Protein 1I3U (pdb70)

CATH classification: 2.60.40.10

Sequence (126 aa):
VQLQESGGGLVQAGDSLKLSCEASGDSIGTYVIGWFRQAPGKERIYLATIGRNLVGPSDFYTRYADSVKGRFAVSRDNAKNTVNLQMNSLKPEDTAVYYCAAKTTTWGGNDPNNWNYWGQGTQVTV

Solvent-accessible surface area: 6490 Å² total; per-residue (Å²): 25,136,12,92,7,58,38,28,30,163,20,139,62,57,68,61,33,118,0,25,0,96,5,52,89,60,62,0,21,69,25,8,0,0,0,0,31,45,29,129,94,76,131,72,78,6,1,0,8,3,5,76,94,98,100,29,141,91,98,50,92,57,82,43,20,131,74,1,118,80,55,6,47,11,56,24,50,59,104,155,38,17,0,20,0,58,0,56,66,1,95,79,111,1,44,5,34,0,20,0,0,0,5,58,51,116,156,27,6,87,67,32,133,42,11,86,105,63,4,153,21,23,90,0,48,47

Secondary structure (DSSP, 8-state):
-EEEEES-EE--TT--EEEEEEEESS-GGGSEEEEEEE-TTS--EEEEEEEEEESSSSPEEEEE-TTTBTTEEEEEEGGGTEEEEEE-S--GGG-EEEEEEEES-SS-TTSGGG--EE---EEEE-

Foldseek 3Di:
DAKAKDFADEDDAQAKTKIKIADDPDFLLQWWKWKWWDDPPGDTFTAKIFASADPDDDGTDMDGDPVQVVQKDWADDRVRRMIMIMGGRDDQVRFTWMKMFTDNDPDDRGDPVRTDYIYPTHTHGD

Nearest PDB structures (foldseek):
  1i3u-assembly1_A  TM=1.008E+00  e=1.070E-24  Lama glama
  1i3v-assembly2_B  TM=9.839E-01  e=3.872E-22  Lama glama
  8sk5-assembly1_B-2  TM=8.995E-01  e=6.780E-16  Lama glama
  6opa-assembly1_K  TM=8.525E-01  e=4.075E-12  Homo sapiens
  5ubz-assembly1_H  TM=8.779E-01  e=3.426E-10  Homo sapiens

B-factor: mean 32.2, std 12.89, range [12.3, 97.52]

Radius of gyration: 13.48 Å; Cα contacts (8 Å, |Δi|>4): 318; chains: 1; bounding box: 34×31×28 Å

Structure (mmCIF, N/CA/C/O backbone):
data_1I3U
#
_entry.id   1I3U
#
_cell.length_a   77.435
_cell.length_b   77.435
_cell.length_c   175.019
_cell.angle_alpha   90.00
_cell.angle_beta   90.00
_cell.angle_gamma   120.00
#
_symmetry.space_group_name_H-M   'H 3 2'
#
loop_
_entity.id
_entity.type
_entity.pdbx_description
1 polymer 'ANTIBODY VHH LAMA DOMAIN'
2 non-polymer 'SULFATE ION'
3 non-polymer '5-(4,6-DIAMINO-[1,3,5]TRIAZIN-2-YLAMINO)-4-HYDROXY-3-(2-SULFO-PHENYLAZO)-NAPHTHALENE-2,7-DISULFONIC ACID'
4 water water
#
loop_
_atom_site.group_PDB
_atom_site.id
_atom_site.type_symbol
_atom_site.label_atom_id
_atom_site.label_alt_id
_atom_site.label_comp_id
_atom_site.label_asym_id
_atom_site.label_entity_id
_atom_site.label_seq_id
_atom_site.pdbx_PDB_ins_code
_atom_site.Cartn_x
_atom_site.Cartn_y
_atom_site.Cartn_z
_atom_site.occupancy
_atom_site.B_iso_or_equiv
_atom_site.auth_seq_id
_atom_site.auth_comp_id
_atom_site.auth_asym_id
_atom_site.auth_atom_id
_atom_site.pdbx_PDB_model_num
ATOM 9 N N . VAL A 1 2 ? 32.763 18.823 33.472 1.00 29.08 2 VAL A N 1
ATOM 10 C CA . VAL A 1 2 ? 32.722 17.386 33.297 1.00 28.73 2 VAL A CA 1
ATOM 11 C C . VAL A 1 2 ? 31.381 16.987 32.698 1.00 28.86 2 VAL A C 1
ATOM 12 O O . VAL A 1 2 ? 30.368 17.655 32.919 1.00 28.42 2 VAL A O 1
ATOM 16 N N . GLN A 1 3 ? 31.381 15.912 31.921 1.00 27.87 3 GLN A N 1
ATOM 17 C CA . GLN A 1 3 ? 30.147 15.419 31.329 1.00 27.45 3 GLN A CA 1
ATOM 18 C C . GLN A 1 3 ? 29.775 14.154 32.085 1.00 25.89 3 GLN A C 1
ATOM 19 O O . GLN A 1 3 ? 30.626 13.299 32.331 1.00 24.51 3 GLN A O 1
ATOM 25 N N . LEU A 1 4 ? 28.507 14.043 32.467 1.00 24.33 4 LEU A N 1
ATOM 26 C CA . LEU A 1 4 ? 28.043 12.887 33.227 1.00 24.19 4 LEU A CA 1
ATOM 27 C C . LEU A 1 4 ? 27.020 12.071 32.444 1.00 24.67 4 LEU A C 1
ATOM 28 O O . LEU A 1 4 ? 26.244 12.618 31.664 1.00 23.84 4 LEU A O 1
ATOM 33 N N . GLN A 1 5 ? 27.030 10.760 32.661 1.00 25.89 5 GLN A N 1
ATOM 34 C CA . GLN A 1 5 ? 26.098 9.866 31.997 1.00 28.63 5 GLN A CA 1
ATOM 35 C C . GLN A 1 5 ? 25.642 8.755 32.936 1.00 28.08 5 GLN A C 1
ATOM 36 O O . GLN A 1 5 ? 26.453 7.981 33.445 1.00 26.07 5 GLN A O 1
ATOM 42 N N . GLU A 1 6 ? 24.335 8.685 33.161 1.00 28.02 6 GLU A N 1
ATOM 43 C CA . GLU A 1 6 ? 23.766 7.670 34.034 1.00 28.48 6 GLU A CA 1
ATOM 44 C C . GLU A 1 6 ? 23.462 6.392 33.253 1.00 29.87 6 GLU A C 1
ATOM 45 O O . GLU A 1 6 ? 23.186 6.431 32.055 1.00 30.26 6 GLU A O 1
ATOM 51 N N . SER A 1 7 ? 23.529 5.259 33.939 1.00 30.23 7 SER A N 1
ATOM 52 C CA . SER A 1 7 ? 23.239 3.974 33.321 1.00 31.24 7 SER A CA 1
ATOM 53 C C . SER A 1 7 ? 22.726 3.036 34.403 1.00 32.09 7 SER A C 1
ATOM 54 O O . SER A 1 7 ? 22.851 3.331 35.593 1.00 31.09 7 SER A O 1
ATOM 57 N N . GLY A 1 8 ? 22.139 1.917 33.992 1.00 32.51 8 GLY A N 1
ATOM 58 C CA . GLY A 1 8 ? 21.635 0.957 34.954 1.00 34.16 8 GLY A CA 1
ATOM 59 C C . GLY A 1 8 ? 20.155 1.078 35.259 1.00 36.00 8 GLY A C 1
ATOM 60 O O . GLY A 1 8 ? 19.638 0.339 36.095 1.00 36.24 8 GLY A O 1
ATOM 61 N N . GLY A 1 9 ? 19.471 2.000 34.590 1.00 36.98 9 GLY A N 1
ATOM 62 C CA . GLY A 1 9 ? 18.049 2.176 34.827 1.00 40.71 9 GLY A CA 1
ATOM 63 C C . GLY A 1 9 ? 17.196 1.217 34.016 1.00 43.40 9 GLY A C 1
ATOM 64 O O . GLY A 1 9 ? 17.701 0.231 33.477 1.00 43.21 9 GLY A O 1
ATOM 65 N N . GLY A 1 10 ? 15.900 1.503 33.927 1.00 45.56 10 GLY A N 1
ATOM 66 C CA . GLY A 1 10 ? 15.005 0.647 33.167 1.00 48.07 10 GLY A CA 1
ATOM 67 C C . GLY A 1 10 ? 13.917 -0.012 33.999 1.00 49.99 10 GLY A C 1
ATOM 68 O O . GLY A 1 10 ? 13.730 0.315 35.173 1.00 49.81 10 GLY A O 1
ATOM 69 N N . LEU A 1 11 ? 13.193 -0.945 33.383 1.00 51.28 11 LEU A N 1
ATOM 70 C CA . LEU A 1 11 ? 12.114 -1.660 34.059 1.00 52.51 11 LEU A CA 1
ATOM 71 C C . LEU A 1 11 ? 12.632 -2.514 35.207 1.00 53.19 11 LEU A C 1
ATOM 72 O O . LEU A 1 11 ? 13.580 -3.283 35.045 1.00 53.42 11 LEU A O 1
ATOM 77 N N . VAL A 1 12 ? 11.999 -2.378 36.367 1.00 53.91 12 VAL A N 1
ATOM 78 C CA . VAL A 1 12 ? 12.387 -3.136 37.549 1.00 54.78 12 VAL A CA 1
ATOM 79 C C . VAL A 1 12 ? 11.146 -3.611 38.304 1.00 55.60 12 VAL A C 1
ATOM 80 O O . VAL A 1 12 ? 10.104 -2.957 38.280 1.00 55.50 12 VAL A O 1
ATOM 84 N N . GLN A 1 13 ? 11.265 -4.757 38.966 1.00 56.65 13 GLN A N 1
ATOM 85 C CA . GLN A 1 13 ? 10.156 -5.323 39.729 1.00 58.10 13 GLN A CA 1
ATOM 86 C C . GLN A 1 13 ? 10.196 -4.836 41.170 1.00 57.50 13 GLN A C 1
ATOM 87 O O . GLN A 1 13 ? 11.251 -4.840 41.806 1.00 58.03 13 GLN A O 1
ATOM 93 N N . ALA A 1 14 ? 9.041 -4.423 41.683 1.00 56.78 14 ALA A N 1
ATOM 94 C CA . ALA A 1 14 ? 8.952 -3.940 43.055 1.00 55.87 14 ALA A CA 1
ATOM 95 C C . ALA A 1 14 ? 9.572 -4.964 43.999 1.00 55.01 14 ALA A C 1
ATOM 96 O O . ALA A 1 14 ? 9.464 -6.170 43.775 1.00 54.83 14 ALA A O 1
ATOM 98 N N . GLY A 1 15 ? 10.229 -4.477 45.047 1.00 53.94 15 GLY A N 1
ATOM 99 C CA . GLY A 1 15 ? 10.857 -5.365 46.005 1.00 52.57 15 GLY A CA 1
ATOM 100 C C . GLY A 1 15 ? 12.311 -5.646 45.680 1.00 51.89 15 GLY A C 1
ATOM 101 O O . GLY A 1 15 ? 13.106 -5.935 46.572 1.00 52.49 15 GLY A O 1
ATOM 102 N N . ASP A 1 16 ? 12.664 -5.565 44.402 1.00 51.12 16 ASP A N 1
ATOM 103 C CA . ASP A 1 16 ? 14.037 -5.816 43.985 1.00 51.11 16 ASP A CA 1
ATOM 104 C C . ASP A 1 16 ? 14.896 -4.557 44.056 1.00 50.19 16 ASP A C 1
ATOM 105 O O . ASP A 1 16 ? 14.385 -3.446 44.218 1.00 49.28 16 ASP A O 1
ATOM 110 N N . SER A 1 17 ? 16.207 -4.744 43.933 1.00 49.28 17 SER A N 1
ATOM 111 C CA . SER A 1 17 ? 17.152 -3.637 43.985 1.00 47.86 17 SER A CA 1
ATOM 112 C C . SER A 1 17 ? 17.720 -3.315 42.604 1.00 47.27 17 SER A C 1
ATOM 113 O O . SER A 1 17 ? 17.710 -4.154 41.702 1.00 47.37 17 SER A O 1
ATOM 116 N N . LEU A 1 18 ? 18.219 -2.093 42.451 1.00 45.34 18 LEU A N 1
ATOM 117 C CA . LEU A 1 18 ? 18.793 -1.646 41.189 1.00 43.23 18 LEU A CA 1
ATOM 118 C C . LEU A 1 18 ? 20.030 -0.784 41.463 1.00 42.15 18 LEU A C 1
ATOM 119 O O . LEU A 1 18 ? 20.020 0.064 42.356 1.00 41.16 18 LEU A O 1
ATOM 124 N N . LYS A 1 19 ? 21.093 -1.010 40.697 1.00 39.59 19 LYS A N 1
ATOM 125 C CA . LYS A 1 19 ? 22.327 -0.250 40.859 1.00 37.34 19 LYS A CA 1
ATOM 126 C C . LYS A 1 19 ? 22.517 0.738 39.713 1.00 35.65 19 LYS A C 1
ATOM 127 O O . LYS A 1 19 ? 22.702 0.339 38.561 1.00 35.32 19 LYS A O 1
ATOM 133 N N . LEU A 1 20 ? 22.467 2.028 40.028 1.00 32.43 20 LEU A N 1
ATOM 134 C CA . LEU A 1 20 ? 22.651 3.058 39.013 1.00 30.01 20 LEU A CA 1
ATOM 135 C C . LEU A 1 20 ? 24.103 3.524 39.011 1.00 28.95 20 LEU A C 1
ATOM 136 O O . LEU A 1 20 ? 24.752 3.568 40.060 1.00 26.43 20 LEU A O 1
ATOM 141 N N . SER A 1 21 ? 24.603 3.870 37.828 1.00 28.65 21 SER A N 1
ATOM 142 C CA . SER A 1 21 ? 25.972 4.342 37.675 1.00 28.39 21 SER A CA 1
ATOM 143 C C . SER A 1 21 ? 26.013 5.694 36.987 1.00 27.37 21 SER A C 1
ATOM 144 O O . SER A 1 21 ? 25.201 5.991 36.108 1.00 27.03 21 SER A O 1
ATOM 147 N N . CYS A 1 22 ? 26.979 6.506 37.396 1.00 25.78 22 CYS A N 1
ATOM 148 C CA . CYS A 1 22 ? 27.175 7.838 36.846 1.00 25.51 22 CYS A CA 1
ATOM 149 C C . CYS A 1 22 ? 28.628 7.910 36.406 1.00 26.05 22 CYS A C 1
ATOM 150 O O . CYS A 1 22 ? 29.527 7.935 37.246 1.00 25.22 22 CYS A O 1
ATOM 153 N N . GLU A 1 23 ? 28.861 7.920 35.097 1.00 26.64 23 GLU A N 1
ATOM 154 C CA . GLU A 1 23 ? 30.225 7.982 34.584 1.00 27.89 23 GLU A CA 1
ATOM 155 C C . GLU A 1 23 ? 30.582 9.380 34.094 1.00 26.06 23 GLU A C 1
ATOM 156 O O . GLU A 1 23 ? 29.800 10.022 33.395 1.00 27.00 23 GLU A O 1
ATOM 162 N N . ALA A 1 24 ? 31.773 9.838 34.461 1.00 25.13 24 ALA A N 1
ATOM 163 C CA . ALA A 1 24 ? 32.245 11.160 34.069 1.00 24.38 24 ALA A CA 1
ATOM 164 C C . ALA A 1 24 ? 33.209 11.091 32.884 1.00 23.49 24 ALA A C 1
ATOM 165 O O . ALA A 1 24 ? 33.901 10.092 32.688 1.00 22.31 24 ALA A O 1
ATOM 167 N N . SER A 1 25 ? 33.237 12.168 32.105 1.00 23.52 25 SER A N 1
ATOM 168 C CA . SER A 1 25 ? 34.106 12.296 30.940 1.00 26.73 25 SER A CA 1
ATOM 169 C C . SER A 1 25 ? 34.631 13.729 30.892 1.00 26.81 25 SER A C 1
ATOM 170 O O . SER A 1 25 ? 33.978 14.649 31.393 1.00 28.59 25 SER A O 1
ATOM 173 N N . GLY A 1 26 ? 35.808 13.913 30.298 1.00 27.37 26 GLY A N 1
ATOM 174 C CA . GLY A 1 26 ? 36.383 15.245 30.178 1.00 26.79 26 GLY A CA 1
ATOM 175 C C . GLY A 1 26 ? 37.209 15.717 31.359 1.00 27.45 26 GLY A C 1
ATOM 176 O O . GLY A 1 26 ? 38.031 16.625 31.225 1.00 28.38 26 GLY A O 1
ATOM 177 N N . ASP A 1 27 ? 36.987 15.112 32.520 1.00 26.26 27 ASP A N 1
ATOM 178 C CA . ASP A 1 27 ? 37.715 15.475 33.731 1.00 26.82 27 ASP A CA 1
ATOM 179 C C . ASP A 1 27 ? 37.533 14.337 34.726 1.00 25.27 27 ASP A C 1
ATOM 180 O O . ASP A 1 27 ? 36.720 13.436 34.501 1.00 24.49 27 ASP A O 1
ATOM 185 N N . SER A 1 28 ? 38.286 14.381 35.818 1.00 23.12 28 SER A N 1
ATOM 186 C CA . SER A 1 28 ? 38.221 13.344 36.844 1.00 23.46 28 SER A CA 1
ATOM 187 C C . SER A 1 28 ? 37.010 13.534 37.740 1.00 22.77 28 SER A C 1
ATOM 188 O O . SER A 1 28 ? 36.776 14.629 38.250 1.00 22.71 28 SER A O 1
ATOM 191 N N . ILE A 1 29 ? 36.240 12.466 37.928 1.00 21.02 29 ILE A N 1
ATOM 192 C CA . ILE A 1 29 ? 35.055 12.531 38.772 1.00 20.10 29 ILE A CA 1
ATOM 193 C C . ILE A 1 29 ? 35.495 12.780 40.214 1.00 18.94 29 ILE A C 1
ATOM 194 O O . I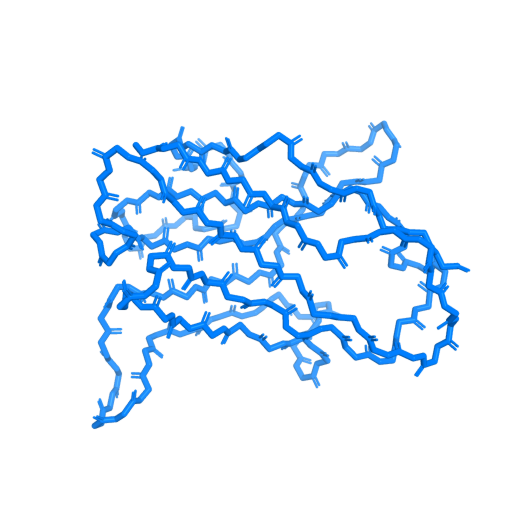LE A 1 29 ? 34.711 13.238 41.038 1.00 17.70 29 ILE A O 1
ATOM 199 N N . GLY A 1 30 ? 36.762 12.493 40.505 1.00 17.69 30 GLY A N 1
ATOM 200 C CA . GLY A 1 30 ? 37.277 12.688 41.851 1.00 17.55 30 GLY A CA 1
ATOM 201 C C . GLY A 1 30 ? 37.349 14.145 42.286 1.00 16.76 30 GLY A C 1
ATOM 202 O O . GLY A 1 30 ? 37.424 14.444 43.480 1.00 17.40 30 GLY A O 1
ATOM 203 N N . THR A 1 31 ? 37.312 15.048 41.313 1.00 15.63 31 THR A N 1
ATOM 204 C CA . THR A 1 31 ? 37.386 16.483 41.572 1.00 16.62 31 THR A CA 1
ATOM 205 C C . THR A 1 31 ? 36.008 17.100 41.855 1.00 16.38 31 THR A C 1
ATOM 206 O O . THR A 1 31 ? 35.901 18.285 42.189 1.00 17.11 31 THR A O 1
ATOM 210 N N . TYR A 1 32 ? 34.961 16.292 41.740 1.00 16.38 32 TYR A N 1
ATOM 211 C CA . TYR A 1 32 ? 33.599 16.783 41.934 1.00 17.36 32 TYR A CA 1
ATOM 212 C C . TYR A 1 32 ? 32.802 16.077 42.997 1.00 17.39 32 TYR A C 1
ATOM 213 O O . TYR A 1 32 ? 32.917 14.872 43.169 1.00 18.42 32 TYR A O 1
ATOM 222 N N . VAL A 1 33 ? 31.995 16.852 43.715 1.00 17.72 33 VAL A N 1
ATOM 223 C CA . VAL A 1 33 ? 31.089 16.298 44.700 1.00 16.36 33 VAL A CA 1
ATOM 224 C C . VAL A 1 33 ? 30.011 15.765 43.747 1.00 16.15 33 VAL A C 1
ATOM 225 O O . VAL A 1 33 ? 29.659 16.448 42.785 1.00 16.46 33 VAL A O 1
ATOM 229 N N . ILE A 1 34 ? 29.516 14.551 43.973 1.00 15.71 34 ILE A N 1
ATOM 230 C CA . ILE A 1 34 ? 28.481 14.006 43.097 1.00 15.54 34 ILE A CA 1
ATOM 231 C C . ILE A 1 34 ? 27.172 13.829 43.852 1.00 15.58 34 ILE A C 1
ATOM 232 O O . ILE A 1 34 ? 27.140 13.322 44.975 1.00 15.92 34 ILE A O 1
ATOM 237 N N . GLY A 1 35 ? 26.087 14.255 43.225 1.00 16.79 35 GLY A N 1
ATOM 238 C CA . GLY A 1 35 ? 24.791 14.131 43.857 1.00 17.90 35 GLY A CA 1
ATOM 239 C C . GLY A 1 35 ? 23.852 13.328 42.985 1.00 19.27 35 GLY A C 1
ATOM 240 O O . GLY A 1 35 ? 24.083 13.184 41.783 1.00 19.30 35 GLY A O 1
ATOM 241 N N . TRP A 1 36 ? 22.802 12.796 43.601 1.00 20.33 36 TRP A N 1
ATOM 242 C CA . TRP A 1 36 ? 21.792 12.020 42.890 1.00 21.31 36 TRP A CA 1
ATOM 243 C C . TRP A 1 36 ? 20.438 12.689 43.097 1.00 22.74 36 TRP A C 1
ATOM 244 O O . TRP A 1 36 ? 20.128 13.149 44.198 1.00 21.99 36 TRP A O 1
ATOM 255 N N . PHE A 1 37 ? 19.647 12.754 42.031 1.00 24.03 37 PHE A N 1
ATOM 256 C CA . PHE A 1 37 ? 18.319 13.354 42.077 1.00 24.11 37 PHE A CA 1
ATOM 257 C C . PHE A 1 37 ? 17.349 12.476 41.298 1.00 25.46 37 PHE A C 1
ATOM 258 O O . PHE A 1 37 ? 17.761 11.620 40.513 1.00 24.05 37 PHE A O 1
ATOM 266 N N . ARG A 1 38 ? 16.056 12.694 41.516 1.00 26.33 38 ARG A N 1
ATOM 267 C CA . ARG A 1 38 ? 15.044 11.955 40.782 1.00 29.38 38 ARG A CA 1
ATOM 268 C C . ARG A 1 38 ? 13.895 12.898 40.495 1.00 31.46 38 ARG A C 1
ATOM 269 O O . ARG A 1 38 ? 13.605 13.801 41.282 1.00 32.76 38 ARG A O 1
ATOM 277 N N . GLN A 1 39 ? 13.250 12.694 39.354 1.00 34.22 39 GLN A N 1
ATOM 278 C CA . GLN A 1 39 ? 12.164 13.567 38.943 1.00 35.71 39 GLN A CA 1
ATOM 279 C C . GLN A 1 39 ? 10.955 12.824 38.389 1.00 37.54 39 GLN A C 1
ATOM 280 O O . GLN A 1 39 ? 11.073 12.036 37.454 1.00 36.84 39 GLN A O 1
ATOM 286 N N . ALA A 1 40 ? 9.793 13.087 38.980 1.00 40.32 40 ALA A N 1
ATOM 287 C CA . ALA A 1 40 ? 8.542 12.474 38.541 1.00 42.83 40 ALA A CA 1
ATOM 288 C C . ALA A 1 40 ? 8.003 13.350 37.415 1.00 44.36 40 ALA A C 1
ATOM 289 O O . ALA A 1 40 ? 8.289 14.550 37.365 1.00 43.98 40 ALA A O 1
ATOM 291 N N . PRO A 1 41 ? 7.221 12.767 36.495 1.00 46.12 41 PRO A N 1
ATOM 292 C CA . PRO A 1 41 ? 6.677 13.552 35.385 1.00 47.33 41 PRO A CA 1
ATOM 293 C C . PRO A 1 41 ? 6.042 14.865 35.836 1.00 48.19 41 PRO A C 1
ATOM 294 O O . PRO A 1 41 ? 5.197 14.890 36.732 1.00 47.96 41 PRO A O 1
ATOM 298 N N . GLY A 1 42 ? 6.473 15.956 35.214 1.00 49.47 42 GLY A N 1
ATOM 299 C CA . GLY A 1 42 ? 5.933 17.261 35.544 1.00 51.11 42 GLY A CA 1
ATOM 300 C C . GLY A 1 42 ? 6.441 17.902 36.824 1.00 52.71 42 GLY A C 1
ATOM 301 O O . GLY A 1 42 ? 6.205 19.090 37.048 1.00 53.11 42 GLY A O 1
ATOM 302 N N . LYS A 1 43 ? 7.130 17.147 37.674 1.00 53.39 43 LYS A N 1
ATOM 303 C CA . LYS A 1 43 ? 7.629 17.735 38.910 1.00 53.80 43 LYS A CA 1
ATOM 304 C C . LYS A 1 43 ? 9.091 18.156 38.792 1.00 53.06 43 LYS A C 1
ATOM 305 O O . LYS A 1 43 ? 9.730 17.963 37.753 1.00 53.38 43 LYS A O 1
ATOM 311 N N . GLU A 1 44 ? 9.612 18.734 39.868 1.00 50.91 44 GLU A N 1
ATOM 312 C CA . GLU A 1 44 ? 10.990 19.206 39.907 1.00 48.80 44 GLU A CA 1
ATOM 313 C C . GLU A 1 44 ? 11.930 18.088 40.349 1.00 45.30 44 GLU A C 1
ATOM 314 O O . GLU A 1 44 ? 11.492 17.078 40.897 1.00 44.37 44 GLU A O 1
ATOM 320 N N . ARG A 1 45 ? 13.224 18.267 40.101 1.00 42.12 45 ARG A N 1
ATOM 321 C CA . ARG A 1 45 ? 14.212 17.271 40.496 1.00 38.56 45 ARG A CA 1
ATOM 322 C C . ARG A 1 45 ? 14.400 17.363 42.007 1.00 35.51 45 ARG A C 1
ATOM 323 O O . ARG A 1 45 ? 14.687 18.433 42.542 1.00 34.82 45 ARG A O 1
ATOM 331 N N . ILE A 1 46 ? 14.216 16.238 42.688 1.00 32.84 46 ILE A N 1
ATOM 332 C CA . ILE A 1 46 ? 14.341 16.187 44.137 1.00 30.76 46 ILE A CA 1
ATOM 333 C C . ILE A 1 46 ? 15.626 15.496 44.579 1.00 28.37 46 ILE A C 1
ATOM 334 O O . ILE A 1 46 ? 15.981 14.436 44.070 1.00 27.32 46 ILE A O 1
ATOM 339 N N . TYR A 1 47 ? 16.302 16.103 45.548 1.00 26.49 47 TYR A N 1
ATOM 340 C CA . TYR A 1 47 ? 17.556 15.583 46.079 1.00 25.03 47 TYR A CA 1
ATOM 341 C C . TYR A 1 47 ? 17.444 14.206 46.738 1.00 24.34 47 TYR A C 1
ATOM 342 O O . TYR A 1 47 ? 16.510 13.931 47.497 1.00 25.10 47 TYR A O 1
ATOM 351 N N . LEU A 1 48 ? 18.405 13.340 46.436 1.00 22.57 48 LEU A N 1
ATOM 352 C CA . LEU A 1 48 ? 18.440 11.998 47.003 1.00 21.47 48 LEU A CA 1
ATOM 353 C C . LEU A 1 48 ? 19.659 11.777 47.887 1.00 21.07 48 LEU A C 1
ATOM 354 O O . LEU A 1 48 ? 19.535 11.371 49.042 1.00 19.40 48 LEU A O 1
ATOM 359 N N . ALA A 1 49 ? 20.843 12.038 47.346 1.00 20.22 49 ALA A N 1
ATOM 360 C CA . ALA A 1 49 ? 22.057 11.833 48.120 1.00 19.95 49 ALA A CA 1
ATOM 361 C C . ALA A 1 49 ? 23.245 12.617 47.604 1.00 19.74 49 ALA A C 1
ATOM 362 O O . ALA A 1 49 ? 23.228 13.157 46.498 1.00 19.66 49 ALA A O 1
ATOM 364 N N . THR A 1 50 ? 24.288 12.645 48.423 1.00 19.13 50 THR A N 1
ATOM 365 C CA . THR A 1 50 ? 25.528 13.328 48.088 1.00 18.70 50 THR A CA 1
ATOM 366 C C . THR A 1 50 ? 26.708 12.471 48.491 1.00 16.54 50 THR A C 1
ATOM 367 O O . THR A 1 50 ? 26.678 11.840 49.543 1.00 17.50 50 THR A O 1
ATOM 371 N N . ILE A 1 51 ? 27.732 12.412 47.645 1.00 17.24 51 ILE A N 1
ATOM 372 C CA . ILE A 1 51 ? 28.952 11.723 48.035 1.00 16.24 51 ILE A CA 1
ATOM 373 C C . ILE A 1 51 ? 30.073 12.726 47.760 1.00 16.48 51 ILE A C 1
ATOM 374 O O . ILE A 1 51 ? 30.245 13.199 46.636 1.00 16.51 51 ILE A O 1
ATOM 379 N N . GLY A 1 52 ? 30.800 13.077 48.817 1.00 17.20 52 GLY A N 1
ATOM 380 C CA . GLY A 1 52 ? 31.870 14.050 48.702 1.00 17.73 52 GLY A CA 1
ATOM 381 C C . GLY A 1 52 ? 33.146 13.563 48.050 1.00 18.10 52 GLY A C 1
ATOM 382 O O . GLY A 1 52 ? 33.349 12.360 47.858 1.00 15.64 52 GLY A O 1
ATOM 383 N N . ARG A 1 53 ? 34.007 14.526 47.729 1.00 17.28 53 ARG A N 1
ATOM 384 C CA . ARG A 1 53 ? 35.300 14.289 47.093 1.00 16.62 53 ARG A CA 1
ATOM 385 C C . ARG A 1 53 ? 36.288 13.697 48.089 1.00 16.99 53 ARG A C 1
ATOM 386 O O . ARG A 1 53 ? 37.138 12.873 47.736 1.00 17.06 53 ARG A O 1
ATOM 394 N N . ASN A 1 54 ? 36.171 14.136 49.336 1.00 17.15 54 ASN A N 1
ATOM 395 C CA . ASN A 1 54 ? 37.087 13.722 50.373 1.00 15.06 54 ASN A CA 1
ATOM 396 C C . ASN A 1 54 ? 36.530 12.842 51.503 1.00 16.58 54 ASN A C 1
ATOM 397 O O . ASN A 1 54 ? 35.331 12.552 51.575 1.00 15.05 54 ASN A O 1
ATOM 402 N N . LEU A 1 55 ? 37.430 12.419 52.380 1.00 15.51 55 LEU A N 1
ATOM 403 C CA . LEU A 1 55 ? 37.107 11.516 53.482 1.00 17.77 55 LEU A CA 1
ATOM 404 C C . LEU A 1 55 ? 36.603 12.128 54.779 1.00 17.54 55 LEU A C 1
ATOM 405 O O . LEU A 1 55 ? 36.791 13.313 55.034 1.00 17.11 55 LEU A O 1
ATOM 410 N N . VAL A 1 56 ? 35.962 11.285 55.589 1.00 17.54 56 VAL A N 1
ATOM 411 C CA . VAL A 1 56 ? 35.452 11.658 56.906 1.00 18.29 56 VAL A CA 1
ATOM 412 C C . VAL A 1 56 ? 36.070 10.667 57.892 1.00 19.63 56 VAL A C 1
ATOM 413 O O . VAL A 1 56 ? 35.831 10.723 59.092 1.00 20.19 56 VAL A O 1
ATOM 417 N N . GLY A 1 57 ? 36.876 9.757 57.357 1.00 21.36 57 GLY A N 1
ATOM 418 C CA . 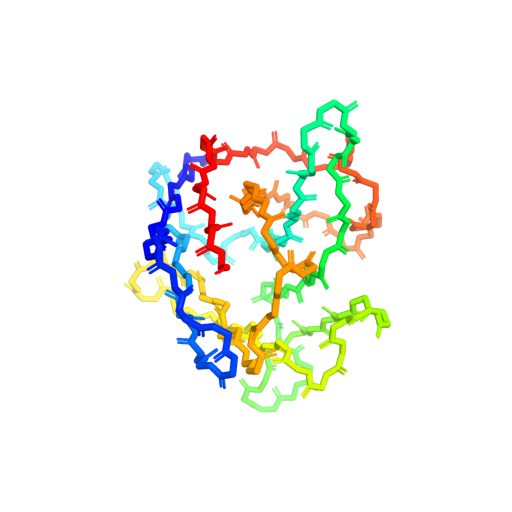GLY A 1 57 ? 37.532 8.753 58.172 1.00 23.41 57 GLY A CA 1
ATOM 419 C C . GLY A 1 57 ? 38.587 8.049 57.340 1.00 25.06 57 GLY A C 1
ATOM 420 O O . GLY A 1 57 ? 38.890 8.491 56.232 1.00 26.21 57 GLY A O 1
ATOM 421 N N . PRO A 1 58 ? 39.163 6.945 57.830 1.00 24.77 58 PRO A N 1
ATOM 422 C CA . PRO A 1 58 ? 40.186 6.261 57.034 1.00 25.83 58 PRO A CA 1
ATOM 423 C C . PRO A 1 58 ? 39.732 5.654 55.705 1.00 27.68 58 PRO A C 1
ATOM 424 O O . PRO A 1 58 ? 40.530 5.542 54.774 1.00 28.90 58 PRO A O 1
ATOM 428 N N . SER A 1 59 ? 38.465 5.276 55.595 1.00 27.55 59 SER A N 1
ATOM 429 C CA . SER A 1 59 ? 37.997 4.674 54.353 1.00 30.80 59 SER A CA 1
ATOM 430 C C . SER A 1 59 ? 36.818 5.373 53.680 1.00 30.27 59 SER A C 1
ATOM 431 O O . SER A 1 59 ? 36.767 5.477 52.455 1.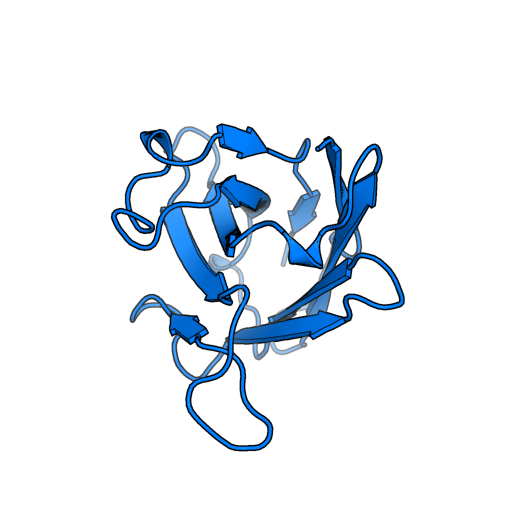00 33.41 59 SER A O 1
ATOM 434 N N . ASP A 1 60 ? 35.882 5.859 54.484 1.00 28.04 60 ASP A N 1
ATOM 435 C CA . ASP A 1 60 ? 34.672 6.495 53.983 1.00 26.19 60 ASP A CA 1
ATOM 436 C C . ASP A 1 60 ? 34.779 7.923 53.459 1.00 24.40 60 ASP A C 1
ATOM 437 O O . ASP A 1 60 ? 35.495 8.752 54.012 1.00 24.59 60 ASP A O 1
ATOM 442 N N . PHE A 1 61 ? 34.056 8.189 52.376 1.00 22.19 61 PHE A N 1
ATOM 443 C CA . PHE A 1 61 ? 33.996 9.527 51.810 1.00 20.13 61 PHE A CA 1
ATOM 444 C C . PHE A 1 61 ? 32.833 10.154 52.555 1.00 19.01 61 PHE A C 1
ATOM 445 O O . PHE A 1 61 ? 32.066 9.457 53.216 1.00 18.11 61 PHE A O 1
ATOM 453 N N . TYR A 1 62 ? 32.696 11.467 52.436 1.00 18.28 62 TYR A N 1
ATOM 454 C CA . TYR A 1 62 ? 31.583 12.162 53.048 1.00 17.46 62 TYR A CA 1
ATOM 455 C C . TYR A 1 62 ? 30.347 11.682 52.286 1.00 17.39 62 TYR A C 1
ATOM 456 O O . TYR A 1 62 ? 30.400 11.519 51.071 1.00 17.20 62 TYR A O 1
ATOM 465 N N . THR A 1 63 ? 29.249 11.435 52.988 1.00 17.64 63 THR A N 1
ATOM 466 C CA . THR A 1 63 ? 28.011 11.036 52.319 1.00 18.29 63 THR A CA 1
ATOM 467 C C . THR A 1 63 ? 26.834 11.638 53.067 1.00 19.39 63 THR A C 1
ATOM 468 O O . THR A 1 63 ? 26.932 11.945 54.255 1.00 18.57 63 THR A O 1
ATOM 472 N N . ARG A 1 64 ? 25.728 11.820 52.357 1.00 19.84 64 ARG A N 1
ATOM 473 C CA . ARG A 1 64 ? 24.524 12.373 52.950 1.00 21.25 64 ARG A CA 1
ATOM 474 C C . ARG A 1 64 ? 23.350 11.839 52.140 1.00 21.63 64 ARG A C 1
ATOM 475 O O . ARG A 1 64 ? 23.467 11.631 50.931 1.00 20.89 64 ARG A O 1
ATOM 483 N N . TYR A 1 65 ? 22.232 11.604 52.815 1.00 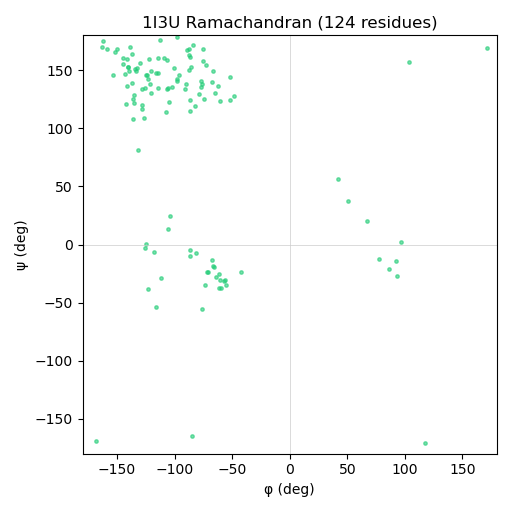22.07 65 TYR A N 1
ATOM 484 C CA . TYR A 1 65 ? 21.037 11.074 52.165 1.00 24.05 65 TYR A CA 1
ATOM 485 C C . TYR A 1 65 ? 19.804 11.847 52.592 1.00 25.56 65 TYR A C 1
ATOM 486 O O . TYR A 1 65 ? 19.742 12.363 53.704 1.00 23.69 65 TYR A O 1
ATOM 495 N N . ALA A 1 66 ? 18.823 11.929 51.701 1.00 26.78 66 ALA A N 1
ATOM 496 C CA . ALA A 1 66 ? 17.573 12.597 52.029 1.00 28.61 66 ALA A CA 1
ATOM 497 C C . ALA A 1 66 ? 16.882 11.625 52.986 1.00 30.70 66 ALA A C 1
ATOM 498 O O . ALA A 1 66 ? 17.150 10.418 52.947 1.00 30.05 66 ALA A O 1
ATOM 500 N N . ASP A 1 67 ? 16.009 12.130 53.848 1.00 32.81 67 ASP A N 1
ATOM 501 C CA . ASP A 1 67 ? 15.322 11.249 54.785 1.00 35.73 67 ASP A CA 1
ATOM 502 C C . ASP A 1 67 ? 14.489 10.211 54.040 1.00 36.77 67 ASP A C 1
ATOM 503 O O . ASP A 1 67 ? 14.298 9.094 54.520 1.00 37.86 67 ASP A O 1
ATOM 508 N N . SER A 1 68 ? 14.008 10.588 52.860 1.00 37.51 68 SER A N 1
ATOM 509 C CA . SER A 1 68 ? 13.184 9.711 52.037 1.00 38.28 68 SER A CA 1
ATOM 510 C C . SER A 1 68 ? 13.845 8.384 51.678 1.00 37.82 68 SER A C 1
ATOM 511 O O . SER A 1 68 ? 13.162 7.373 51.518 1.00 37.58 68 SER A O 1
ATOM 514 N N . VAL A 1 69 ? 15.167 8.378 51.550 1.00 35.87 69 VAL A N 1
ATOM 515 C CA . VAL A 1 69 ? 15.860 7.153 51.171 1.00 35.33 69 VAL A CA 1
ATOM 516 C C . VAL A 1 69 ? 16.977 6.711 52.104 1.00 35.53 69 VAL A C 1
ATOM 517 O O . VAL A 1 69 ? 17.582 5.663 51.885 1.00 34.62 69 VAL A O 1
ATOM 521 N N . LYS A 1 70 ? 17.257 7.504 53.135 1.00 36.26 70 LYS A N 1
ATOM 522 C CA . LYS A 1 70 ? 18.309 7.153 54.084 1.00 36.84 70 LYS A CA 1
ATOM 523 C C . LYS A 1 70 ? 18.072 5.734 54.591 1.00 37.15 70 LYS A C 1
ATOM 524 O O . LYS A 1 70 ? 17.000 5.421 55.112 1.00 37.52 70 LYS A O 1
ATOM 530 N N . GLY A 1 71 ? 19.072 4.875 54.428 1.00 36.30 71 GLY A N 1
ATOM 531 C CA . GLY A 1 71 ? 18.939 3.501 54.870 1.00 36.89 71 GLY A CA 1
ATOM 532 C C . GLY A 1 71 ? 18.421 2.568 53.787 1.00 36.82 71 GLY A C 1
ATOM 533 O O . GLY A 1 71 ? 18.500 1.349 53.933 1.00 37.15 71 GLY A O 1
ATOM 534 N N . ARG A 1 72 ? 17.893 3.127 52.701 1.00 35.66 72 ARG A N 1
ATOM 535 C CA . ARG A 1 72 ? 17.372 2.305 51.610 1.00 35.63 72 ARG A CA 1
ATOM 536 C C . ARG A 1 72 ? 18.229 2.437 50.350 1.00 35.03 72 ARG A C 1
ATOM 537 O O . ARG A 1 72 ? 18.303 1.509 49.543 1.00 35.51 72 ARG A O 1
ATOM 545 N N . PHE A 1 73 ? 18.867 3.595 50.187 1.00 33.57 73 PHE A N 1
ATOM 54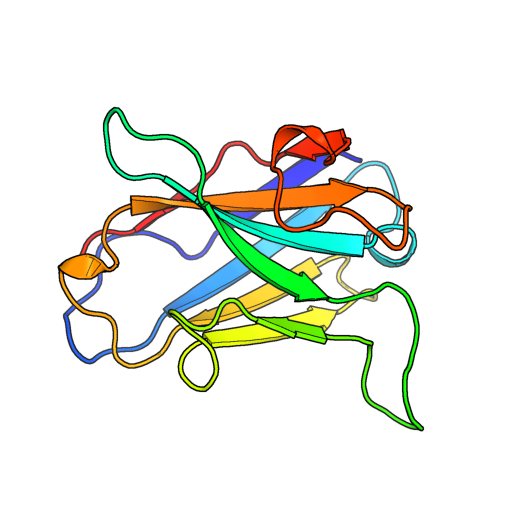6 C CA . PHE A 1 73 ? 19.753 3.858 49.049 1.00 31.74 73 PHE A CA 1
ATOM 547 C C . PHE A 1 73 ? 21.176 4.024 49.588 1.00 30.40 73 PHE A C 1
ATOM 548 O O . PHE A 1 73 ? 21.363 4.513 50.701 1.00 30.86 73 PHE A O 1
ATOM 556 N N . ALA A 1 74 ? 22.170 3.616 48.804 1.00 28.61 74 ALA A N 1
ATOM 557 C CA . ALA A 1 74 ? 23.571 3.731 49.212 1.00 27.41 74 ALA A CA 1
ATOM 558 C C . ALA A 1 74 ? 24.427 4.276 48.072 1.00 26.22 74 ALA A C 1
ATOM 559 O O . ALA A 1 74 ? 24.475 3.693 46.987 1.00 26.26 74 ALA A O 1
ATOM 561 N N . VAL A 1 75 ? 25.101 5.397 48.314 1.00 24.33 75 VAL A N 1
ATOM 562 C CA . VAL A 1 75 ? 25.945 5.994 47.292 1.00 21.94 75 VAL A CA 1
ATOM 563 C C . VAL A 1 75 ? 27.394 5.582 47.531 1.00 22.09 75 VAL A C 1
ATOM 564 O O . VAL A 1 75 ? 27.836 5.460 48.676 1.00 21.90 75 VAL A O 1
ATOM 568 N N . SER A 1 76 ? 28.125 5.347 46.448 1.00 20.84 76 SER A N 1
ATOM 569 C CA . SER A 1 76 ? 29.521 4.950 46.546 1.00 22.07 76 SER A CA 1
ATOM 570 C C . SER A 1 76 ? 30.332 5.615 45.438 1.00 22.59 76 SER A C 1
ATOM 571 O O . SER A 1 76 ? 29.783 6.034 44.417 1.00 23.32 76 SER A O 1
ATOM 574 N N . ARG A 1 77 ? 31.642 5.700 45.638 1.00 22.01 77 ARG A N 1
ATOM 575 C CA . ARG A 1 77 ? 32.518 6.349 44.668 1.00 23.10 77 ARG A CA 1
ATOM 576 C C . ARG A 1 77 ? 33.666 5.461 44.202 1.00 23.74 77 ARG A C 1
ATOM 577 O O . ARG A 1 77 ? 34.325 4.807 45.007 1.00 24.77 77 ARG A O 1
ATOM 585 N N . ASP A 1 78 ? 33.889 5.446 42.893 1.00 24.41 78 ASP A N 1
ATOM 586 C CA . ASP A 1 78 ? 34.969 4.672 42.291 1.00 25.65 78 ASP A CA 1
ATOM 587 C C . ASP A 1 78 ? 35.697 5.619 41.339 1.00 24.18 78 ASP A C 1
ATOM 588 O O . ASP A 1 78 ? 35.451 5.612 40.133 1.00 25.20 78 ASP A O 1
ATOM 593 N N . ASN A 1 79 ? 36.583 6.445 41.889 1.00 23.50 79 ASN A N 1
ATOM 594 C CA . ASN A 1 79 ? 37.325 7.406 41.078 1.00 22.76 79 ASN A CA 1
ATOM 595 C C . ASN A 1 79 ? 38.161 6.743 39.991 1.00 22.80 79 ASN A C 1
ATOM 596 O O . ASN A 1 79 ? 38.274 7.276 38.887 1.00 21.36 79 ASN A O 1
ATOM 601 N N . ALA A 1 80 ? 38.741 5.587 40.305 1.00 23.25 80 ALA A N 1
ATOM 602 C CA . ALA A 1 80 ? 39.579 4.868 39.347 1.00 24.11 80 ALA A CA 1
ATOM 603 C C . ALA A 1 80 ? 38.830 4.573 38.053 1.00 24.37 80 ALA A C 1
ATOM 604 O O . ALA A 1 80 ? 39.431 4.509 36.979 1.00 24.22 80 ALA A O 1
ATOM 606 N N . LYS A 1 81 ? 37.517 4.390 38.155 1.00 24.64 81 LYS A N 1
ATOM 607 C CA . LYS A 1 81 ? 36.707 4.121 36.976 1.00 26.78 81 LYS A CA 1
ATOM 608 C C . LYS A 1 81 ? 35.897 5.359 36.612 1.00 25.62 81 LYS A C 1
ATOM 609 O O . LYS A 1 81 ? 34.975 5.296 35.802 1.00 25.36 81 LYS A O 1
ATOM 615 N N . ASN A 1 82 ? 36.259 6.485 37.221 1.00 25.21 82 ASN A N 1
ATOM 616 C CA . ASN A 1 82 ? 35.591 7.753 36.970 1.00 24.74 82 ASN A CA 1
ATOM 617 C C . ASN A 1 82 ? 34.083 7.603 37.109 1.00 24.24 82 ASN A C 1
ATOM 618 O O . ASN A 1 82 ? 33.316 8.221 36.368 1.00 23.38 82 ASN A O 1
ATOM 623 N N . THR A 1 83 ? 33.667 6.788 38.073 1.00 23.56 83 THR A N 1
ATOM 624 C CA . THR A 1 83 ? 32.249 6.530 38.288 1.00 24.42 83 THR A CA 1
ATOM 625 C C . THR A 1 83 ? 31.809 6.599 39.749 1.00 22.40 83 THR A C 1
ATOM 626 O O . THR A 1 83 ? 32.585 6.331 40.657 1.00 23.03 83 THR A O 1
ATOM 630 N N . VAL A 1 84 ? 30.545 6.962 39.947 1.00 22.25 84 VAL A N 1
ATOM 631 C CA . VAL A 1 84 ? 29.915 7.034 41.261 1.00 22.21 84 VAL A CA 1
ATOM 632 C C . VAL A 1 84 ? 28.629 6.215 41.118 1.00 23.21 84 VAL A C 1
ATOM 633 O O . VAL A 1 84 ? 27.905 6.365 40.134 1.00 22.30 84 VAL A O 1
ATOM 637 N N . ASN A 1 85 ? 28.355 5.345 42.085 1.00 24.44 85 ASN A N 1
ATOM 638 C CA . ASN A 1 85 ? 27.169 4.494 42.017 1.00 25.75 85 ASN A CA 1
ATOM 639 C C . ASN A 1 85 ? 26.132 4.756 43.093 1.00 26.67 85 ASN A C 1
ATOM 640 O O . ASN A 1 85 ? 26.427 5.345 44.133 1.00 25.93 85 ASN A O 1
ATOM 645 N N . LEU A 1 86 ? 24.909 4.306 42.826 1.00 26.44 86 LEU A N 1
ATOM 646 C CA . LEU A 1 86 ? 23.808 4.451 43.766 1.00 27.16 86 LEU A CA 1
ATOM 647 C C . LEU A 1 86 ? 23.039 3.131 43.814 1.00 28.77 86 LEU A C 1
ATOM 648 O O . LEU A 1 86 ? 22.340 2.771 42.861 1.00 28.09 86 LEU A O 1
ATOM 653 N N . GLN A 1 87 ? 23.187 2.407 44.917 1.00 30.16 87 GLN A N 1
ATOM 654 C CA . GLN A 1 87 ? 22.504 1.131 45.092 1.00 34.37 87 GLN A CA 1
ATOM 655 C C . GLN A 1 87 ? 21.122 1.399 45.678 1.00 36.02 87 GLN A C 1
ATOM 656 O O . GLN A 1 87 ? 21.000 1.887 46.802 1.00 35.61 87 GLN A O 1
ATOM 662 N N . MET A 1 88 ? 20.083 1.097 44.907 1.00 37.63 88 MET A N 1
ATOM 663 C CA . MET A 1 88 ? 18.716 1.317 45.362 1.00 39.48 88 MET A CA 1
ATOM 664 C C . MET A 1 88 ? 18.071 -0.010 45.744 1.00 41.09 88 MET A C 1
ATOM 665 O O . MET A 1 88 ? 17.982 -0.926 44.926 1.00 40.80 88 MET A O 1
ATOM 670 N N . ASN A 1 89 ? 17.618 -0.107 46.990 1.00 41.96 89 ASN A N 1
ATOM 671 C CA . ASN A 1 89 ? 17.002 -1.335 47.477 1.00 42.73 89 ASN A CA 1
ATOM 672 C C . ASN A 1 89 ? 15.499 -1.230 47.700 1.00 43.45 89 ASN A C 1
ATOM 673 O O . ASN A 1 89 ? 14.947 -0.134 47.827 1.00 42.30 89 ASN A O 1
ATOM 678 N N . SER A 1 90 ? 14.850 -2.391 47.744 1.00 44.34 90 SER A N 1
ATOM 679 C CA . SER A 1 90 ? 13.415 -2.479 47.974 1.00 45.02 90 SER A CA 1
ATOM 680 C C . SER A 1 90 ? 12.653 -1.421 47.192 1.00 45.66 90 SER A C 1
ATOM 681 O O . SER A 1 90 ? 11.905 -0.625 47.762 1.00 45.22 90 SER A O 1
ATOM 684 N N . LEU A 1 91 ? 12.852 -1.415 45.880 1.00 46.64 91 LEU A N 1
ATOM 685 C CA . LEU A 1 91 ? 12.187 -0.453 45.019 1.00 47.91 91 LEU A CA 1
ATOM 686 C C . LEU A 1 91 ? 10.684 -0.702 44.989 1.00 49.23 91 LEU A C 1
ATOM 687 O O . LEU A 1 91 ? 10.223 -1.835 45.137 1.00 48.82 91 LEU A O 1
ATOM 692 N N . LYS A 1 92 ? 9.920 0.366 44.810 1.00 49.95 92 LYS A N 1
ATOM 693 C CA . LYS A 1 92 ? 8.473 0.254 44.750 1.00 51.69 92 LYS A CA 1
ATOM 694 C C . LYS A 1 92 ? 7.938 1.277 43.760 1.00 51.64 92 LYS A C 1
ATOM 695 O O . LYS A 1 92 ? 8.619 2.247 43.433 1.00 51.52 92 LYS A O 1
ATOM 701 N N . PRO A 1 93 ? 6.709 1.071 43.266 1.00 51.93 93 PRO A N 1
ATOM 702 C CA . PRO A 1 93 ? 6.102 1.994 42.302 1.00 52.09 93 PRO A CA 1
ATOM 703 C C . PRO A 1 93 ? 6.310 3.480 42.604 1.00 51.39 93 PRO A C 1
ATOM 704 O O . PRO A 1 93 ? 6.247 4.314 41.700 1.00 51.29 93 PRO A O 1
ATOM 708 N N . GLU A 1 94 ? 6.562 3.807 43.868 1.00 50.81 94 GLU A N 1
ATOM 709 C CA . GLU A 1 94 ? 6.784 5.195 44.264 1.00 50.70 94 GLU A CA 1
ATOM 710 C C . GLU A 1 94 ? 8.135 5.695 43.761 1.00 49.22 94 GLU A C 1
ATOM 711 O O . GLU A 1 94 ? 8.340 6.898 43.592 1.00 48.82 94 GLU A O 1
ATOM 717 N N . ASP A 1 95 ? 9.052 4.763 43.521 1.00 47.23 95 ASP A N 1
ATOM 718 C CA . ASP A 1 95 ? 10.390 5.099 43.048 1.00 45.52 95 ASP A CA 1
ATOM 719 C C . ASP A 1 95 ? 10.474 5.341 41.541 1.00 44.28 95 ASP A C 1
ATOM 720 O O . ASP A 1 95 ? 11.517 5.757 41.035 1.00 43.85 95 ASP A O 1
ATOM 725 N N . THR A 1 96 ? 9.386 5.080 40.822 1.00 42.25 96 THR A N 1
ATOM 726 C CA . THR A 1 96 ? 9.380 5.299 39.381 1.00 40.31 96 THR A CA 1
ATOM 727 C C . THR A 1 96 ? 9.646 6.770 39.081 1.00 38.74 96 THR A C 1
ATOM 728 O O . THR A 1 96 ? 8.929 7.646 39.563 1.00 38.90 96 THR A O 1
ATOM 732 N N . ALA A 1 97 ? 10.685 7.030 38.292 1.00 37.05 97 ALA A N 1
ATOM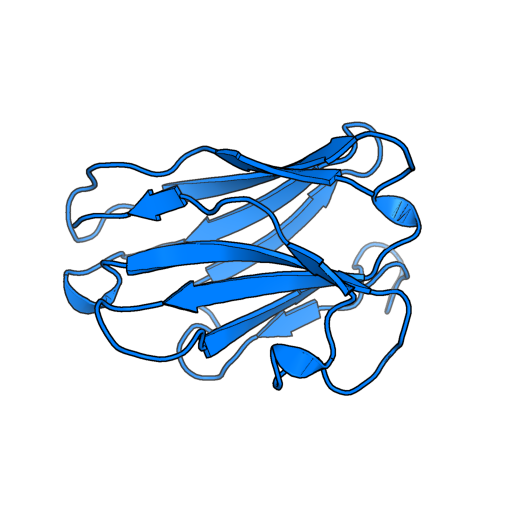 733 C CA . ALA A 1 97 ? 11.058 8.392 37.913 1.00 35.97 97 ALA A CA 1
ATOM 734 C C . ALA A 1 97 ? 12.396 8.403 37.186 1.00 34.79 97 ALA A C 1
ATOM 735 O O . ALA A 1 97 ? 13.104 7.394 37.151 1.00 33.79 97 ALA A O 1
ATOM 737 N N . VAL A 1 98 ? 12.736 9.543 36.593 1.00 34.18 98 VAL A N 1
ATOM 738 C CA . VAL A 1 98 ? 14.015 9.665 35.900 1.00 34.01 98 VAL A CA 1
ATOM 739 C C . VAL A 1 98 ? 15.055 10.077 36.942 1.00 32.10 98 VAL A C 1
ATOM 740 O O . VAL A 1 98 ? 14.875 11.065 37.656 1.00 31.54 98 VAL A O 1
ATOM 744 N N . TYR A 1 99 ? 16.122 9.297 37.047 1.00 29.86 99 TYR A N 1
ATOM 745 C CA . TYR A 1 99 ? 17.178 9.586 38.006 1.00 28.39 99 TYR A CA 1
ATOM 746 C C . TYR A 1 99 ? 18.323 10.319 37.332 1.00 27.11 99 TYR A C 1
ATOM 747 O O . TYR A 1 99 ? 18.677 10.028 36.190 1.00 25.50 99 TYR A O 1
ATOM 756 N N . TYR A 1 100 ? 18.886 11.289 38.042 1.00 25.97 100 TYR A N 1
ATOM 757 C CA . TYR A 1 100 ? 19.988 12.071 37.507 1.00 24.52 100 TYR A CA 1
ATOM 758 C C . TYR A 1 100 ? 21.132 12.128 38.498 1.00 23.87 100 TYR A C 1
ATOM 759 O O . TYR A 1 100 ? 20.936 11.957 39.706 1.00 20.82 100 TYR A O 1
ATOM 768 N N . CYS A 1 101 ? 22.330 12.359 37.974 1.00 23.18 101 CYS A N 1
ATOM 769 C CA . CYS A 1 101 ? 23.491 12.555 38.822 1.00 21.18 101 CYS A CA 1
ATOM 770 C C . CYS A 1 101 ? 24.009 13.907 38.373 1.00 20.56 101 CYS A C 1
ATOM 771 O O . CYS A 1 101 ? 23.876 14.275 37.207 1.00 20.99 101 CYS A O 1
ATOM 774 N N . ALA A 1 102 ? 24.561 14.667 39.306 1.00 19.62 102 ALA A N 1
ATOM 775 C CA . ALA A 1 102 ? 25.056 15.989 38.979 1.00 18.86 102 ALA A CA 1
ATOM 776 C C . ALA A 1 102 ? 26.374 16.198 39.692 1.00 18.01 102 ALA A C 1
ATOM 777 O O . ALA A 1 102 ? 26.758 15.406 40.557 1.00 17.15 102 ALA A O 1
ATOM 779 N N . ALA A 1 103 ? 27.063 17.268 39.333 1.00 18.20 103 ALA A N 1
ATOM 780 C CA . ALA A 1 103 ? 28.356 17.546 39.935 1.00 17.73 103 ALA A CA 1
ATOM 781 C C . ALA A 1 103 ? 28.578 19.024 40.214 1.00 18.27 103 ALA A C 1
ATOM 782 O O . ALA A 1 103 ? 28.008 19.887 39.548 1.00 20.99 103 ALA A O 1
ATOM 784 N N . LYS A 1 104 ? 29.410 19.288 41.219 1.00 17.85 104 LYS A N 1
ATOM 785 C CA . LYS A 1 104 ? 29.804 20.632 41.627 1.00 18.46 104 LYS A CA 1
ATOM 786 C C . LYS A 1 104 ? 31.059 20.405 42.463 1.00 17.68 104 LYS A C 1
ATOM 787 O O . LYS A 1 104 ? 31.446 19.253 42.702 1.00 16.61 104 LYS A O 1
ATOM 793 N N . THR A 1 105 ? 31.712 21.478 42.894 1.00 18.04 105 THR A N 1
ATOM 794 C CA . THR A 1 105 ? 32.919 21.331 43.703 1.00 18.50 105 THR A CA 1
ATOM 795 C C . THR A 1 105 ? 32.738 21.935 45.090 1.00 18.98 105 THR A C 1
ATOM 796 O O . THR A 1 105 ? 33.604 21.802 45.954 1.00 20.43 105 THR A O 1
ATOM 800 N N . THR A 1 106 ? 31.606 22.599 45.294 1.00 17.04 106 THR A N 1
ATOM 801 C CA . THR A 1 106 ? 31.288 23.228 46.568 1.00 16.46 106 THR A CA 1
ATOM 802 C C . THR A 1 106 ? 30.876 22.217 47.648 1.00 16.13 106 THR A C 1
ATOM 803 O O . THR A 1 106 ? 30.427 21.112 47.341 1.00 17.11 106 THR A O 1
ATOM 807 N N . THR A 1 107 ? 31.008 22.628 48.906 1.00 16.54 107 THR A N 1
ATOM 808 C CA . THR A 1 107 ? 30.662 21.794 50.057 1.00 18.07 107 THR A CA 1
ATOM 809 C C . THR A 1 107 ? 29.344 22.198 50.718 1.00 19.10 107 THR A C 1
ATOM 810 O O . THR A 1 107 ? 29.131 21.923 51.902 1.00 19.69 107 THR A O 1
ATOM 814 N N . TRP A 1 108 ? 28.457 22.835 49.960 1.00 18.79 108 TRP A N 1
ATOM 815 C CA . TRP A 1 108 ? 27.172 23.270 50.511 1.00 17.90 108 TRP A CA 1
ATOM 816 C C . TRP A 1 108 ? 26.089 23.287 49.434 1.00 17.98 108 TRP A C 1
ATOM 817 O O . TRP A 1 108 ? 26.384 23.186 48.244 1.00 17.26 108 TRP A O 1
ATOM 828 N N . GLY A 1 109 ? 24.839 23.426 49.881 1.00 18.45 109 GLY A N 1
ATOM 829 C CA . GLY A 1 109 ? 23.694 23.525 48.987 1.00 20.17 109 GLY A CA 1
ATOM 830 C C . GLY A 1 109 ? 23.267 22.342 48.143 1.00 19.97 109 GLY A C 1
ATOM 831 O O . GLY A 1 109 ? 22.549 22.523 47.165 1.00 21.16 109 GLY A O 1
ATOM 832 N N . GLY A 1 110 ? 23.673 21.138 48.523 1.00 19.58 110 GLY A N 1
ATOM 833 C CA . GLY A 1 110 ? 23.318 19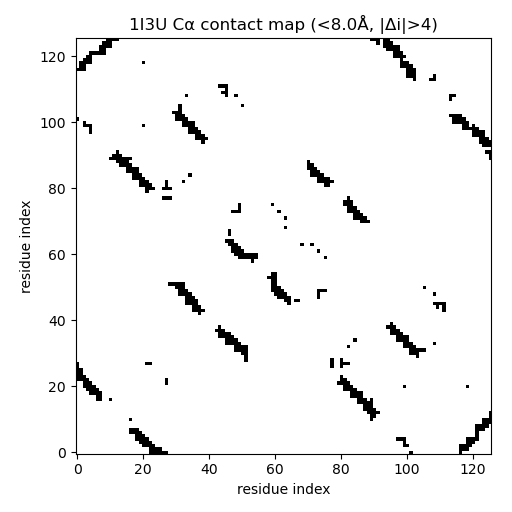.964 47.746 1.00 20.83 110 GLY A CA 1
ATOM 834 C C . GLY A 1 110 ? 21.837 19.741 47.484 1.00 22.75 110 GLY A C 1
ATOM 835 O O . GLY A 1 110 ? 21.463 19.251 46.418 1.00 23.28 110 GLY A O 1
ATOM 836 N N . ASN A 1 111 ? 20.983 20.099 48.438 1.00 23.68 111 ASN A N 1
ATOM 837 C CA . ASN A 1 111 ? 19.546 19.887 48.270 1.00 26.02 111 ASN A CA 1
ATOM 838 C C . ASN A 1 111 ? 18.911 20.615 47.096 1.00 25.51 111 ASN A C 1
ATOM 839 O O . ASN A 1 111 ? 18.026 20.072 46.439 1.00 25.59 111 ASN A O 1
ATOM 844 N N . ASP A 1 112 ? 19.365 21.835 46.829 1.00 24.93 112 ASP A N 1
ATOM 845 C CA . ASP A 1 112 ? 18.826 22.625 45.730 1.00 26.20 112 ASP A CA 1
ATOM 846 C C . ASP A 1 112 ? 19.489 22.213 44.415 1.00 26.67 112 ASP A C 1
ATOM 847 O O . ASP A 1 112 ? 20.708 22.338 44.262 1.00 26.80 112 ASP A O 1
ATOM 852 N N . PRO A 1 113 ? 18.700 21.721 43.445 1.00 25.77 113 PRO A N 1
ATOM 853 C CA . PRO A 1 113 ? 19.296 21.314 42.169 1.00 25.92 113 PRO A CA 1
ATOM 854 C C . PRO A 1 113 ? 19.976 22.468 41.435 1.00 25.36 113 PRO A C 1
ATOM 855 O O . PRO A 1 113 ? 20.900 22.258 40.642 1.00 25.63 113 PRO A O 1
ATOM 859 N N . ASN A 1 114 ? 19.525 23.689 41.706 1.00 25.74 114 ASN A N 1
ATOM 860 C CA . ASN A 1 114 ? 20.102 24.864 41.063 1.00 26.77 114 ASN A CA 1
ATOM 861 C C . ASN A 1 114 ? 21.548 25.139 41.488 1.00 26.04 114 ASN A C 1
ATOM 862 O O . ASN A 1 114 ? 22.236 25.939 40.857 1.00 26.26 114 ASN A O 1
ATOM 867 N N . ASN A 1 115 ? 22.011 24.485 42.550 1.00 24.83 115 ASN A N 1
ATOM 868 C CA . ASN A 1 115 ? 23.387 24.686 43.009 1.00 24.81 115 ASN A CA 1
ATOM 869 C C . ASN A 1 115 ? 24.373 23.769 42.295 1.00 24.72 115 ASN A C 1
ATOM 870 O O . ASN A 1 115 ? 25.589 23.930 42.428 1.00 25.12 115 ASN A O 1
ATOM 875 N N . TRP A 1 116 ? 23.862 22.802 41.540 1.00 23.55 116 TRP A N 1
ATOM 876 C CA . TRP A 1 116 ? 24.751 21.888 40.835 1.00 24.60 116 TRP A CA 1
ATOM 877 C C . TRP A 1 116 ? 25.103 22.403 39.445 1.00 25.97 116 TRP A C 1
ATOM 878 O O . TRP A 1 116 ? 24.257 22.926 38.716 1.00 25.77 116 TRP A O 1
ATOM 889 N N . ASN A 1 117 ? 26.378 22.249 39.103 1.00 26.77 117 ASN A N 1
ATOM 890 C CA . ASN A 1 117 ? 26.938 22.727 37.848 1.00 27.40 117 ASN A CA 1
ATOM 891 C C . ASN A 1 117 ? 26.608 21.909 36.604 1.00 26.41 117 ASN A C 1
ATOM 892 O O . ASN A 1 117 ? 26.091 22.442 35.627 1.00 26.18 117 ASN A O 1
ATOM 897 N N . TYR A 1 118 ? 26.920 20.619 36.633 1.00 24.85 118 TYR A N 1
ATOM 898 C CA . TYR A 1 118 ? 26.679 19.775 35.471 1.00 25.73 118 TYR A CA 1
ATOM 899 C C . TYR A 1 118 ? 25.739 18.623 35.780 1.00 25.01 118 TYR A C 1
ATOM 900 O O . TYR A 1 118 ? 25.707 18.127 36.904 1.00 24.41 118 TYR A O 1
ATOM 909 N N . TRP A 1 119 ? 24.980 18.203 34.773 1.00 24.13 119 TRP A N 1
ATOM 910 C CA . TRP A 1 119 ? 24.012 17.118 34.927 1.00 25.56 119 TRP A CA 1
ATOM 911 C C . TRP A 1 119 ? 24.099 16.080 33.817 1.00 26.62 119 TRP A C 1
ATOM 912 O O . TRP A 1 119 ? 24.484 16.393 32.691 1.00 26.48 119 TRP A O 1
ATOM 923 N N . GLY A 1 120 ? 23.725 14.847 34.143 1.00 27.69 120 GLY A N 1
ATOM 924 C CA . GLY A 1 120 ? 23.715 13.795 33.146 1.00 29.08 120 GLY A CA 1
ATOM 925 C C . GLY A 1 120 ? 22.375 13.935 32.442 1.00 29.93 120 GLY A C 1
ATOM 926 O O . GLY A 1 120 ? 21.536 14.715 32.886 1.00 29.45 120 GLY A O 1
ATOM 927 N N . GLN A 1 121 ? 22.159 13.204 31.355 1.00 31.37 121 GLN A N 1
ATOM 928 C CA . GLN A 1 121 ? 20.893 13.308 30.641 1.00 32.82 121 GLN A CA 1
ATOM 929 C C . GLN A 1 121 ? 19.751 12.686 31.432 1.00 33.32 121 GLN A C 1
ATOM 930 O O . GLN A 1 121 ? 18.584 13.045 31.247 1.00 33.01 121 GLN A O 1
ATOM 936 N N . GLY A 1 122 ? 20.097 11.761 32.321 1.00 33.54 122 GLY A N 1
ATOM 937 C CA . GLY A 1 122 ? 19.095 11.106 33.139 1.00 34.93 122 GLY A CA 1
ATOM 938 C C . GLY A 1 122 ? 18.777 9.701 32.668 1.00 35.85 122 GLY A C 1
ATOM 939 O O . GLY A 1 122 ? 19.001 9.358 31.507 1.00 36.16 122 GLY A O 1
ATOM 940 N N . THR A 1 123 ? 18.260 8.884 33.579 1.00 36.27 123 THR A N 1
ATOM 941 C CA . THR A 1 123 ? 17.897 7.509 33.262 1.00 38.23 123 THR A CA 1
ATOM 942 C C . THR A 1 123 ? 16.534 7.197 33.861 1.00 38.03 123 THR A C 1
ATOM 943 O O . THR A 1 123 ? 16.299 7.429 35.046 1.00 37.37 123 THR A O 1
ATOM 947 N N . GLN A 1 124 ? 15.635 6.671 33.039 1.00 38.52 124 GLN A N 1
ATOM 948 C CA . GLN A 1 124 ? 14.302 6.329 33.511 1.00 38.88 124 GLN A CA 1
ATOM 949 C C . GLN A 1 124 ? 14.328 5.038 34.317 1.00 38.45 124 GLN A C 1
ATOM 950 O O . GLN A 1 124 ? 15.008 4.079 33.957 1.00 38.59 124 GLN A O 1
ATOM 956 N N . VAL A 1 125 ? 13.595 5.031 35.421 1.00 39.15 125 VAL A N 1
ATOM 957 C CA . VAL A 1 125 ? 13.490 3.853 36.270 1.00 40.27 125 VAL A CA 1
ATOM 958 C C . VAL A 1 125 ? 12.003 3.605 36.485 1.00 41.80 125 VAL A C 1
ATOM 959 O O . VAL A 1 125 ? 11.304 4.438 37.061 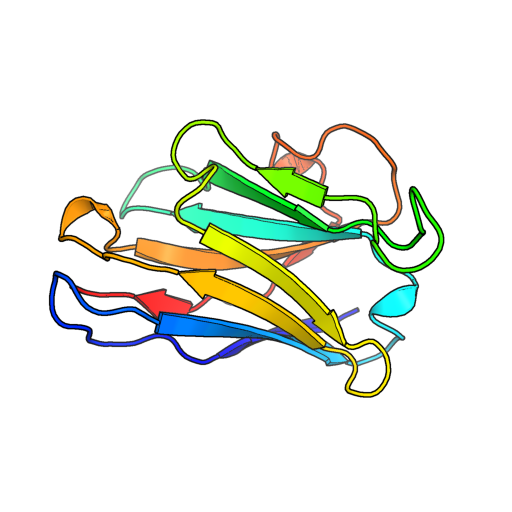1.00 41.85 125 VAL A O 1
ATOM 963 N N . THR A 1 126 ? 11.521 2.464 36.004 1.00 43.76 126 THR A N 1
ATOM 964 C CA . THR A 1 126 ? 10.111 2.118 36.137 1.00 45.33 126 THR A CA 1
ATOM 965 C C . THR A 1 126 ? 9.935 0.824 36.914 1.00 46.11 126 THR A C 1
ATOM 966 O O . THR A 1 126 ? 10.573 -0.186 36.620 1.00 46.39 126 THR A O 1
ATOM 970 N N . VAL A 1 127 ? 9.058 0.864 37.909 1.00 47.42 127 VAL A N 1
ATOM 971 C CA . VAL A 1 127 ? 8.791 -0.300 38.741 1.00 48.92 127 VAL A CA 1
ATOM 972 C C . VAL A 1 127 ? 7.290 -0.590 38.818 1.00 49.52 127 VAL A C 1
ATOM 973 O O . VAL A 1 127 ? 6.897 -1.734 38.499 1.00 51.06 127 VAL A O 1
#